Protein AF-A0ABD0NMY6-F1 (afdb_monomer)

pLDDT: mean 86.37, std 11.84, range [51.97, 97.19]

Mean predicted aligned error: 6.9 Å

Sequence (97 aa):
ESGMEVHFKDLTGIPLKETFLNSIDTKGNRLLNFMRNVCATRNKRVLQAVTKLQVLRGQTNGCSEDVKDLILLLLSYFDEKEELLHYVEETSLAKDV

Solvent-accessible surface area (backbone atoms only — not comparable to full-atom values): 5645 Å² total; per-residue (Å²): 133,80,51,72,61,53,54,46,23,74,77,68,74,44,61,51,68,64,55,49,51,52,49,49,52,55,53,50,52,52,50,40,49,42,47,63,65,52,44,22,79,77,32,69,55,26,35,51,48,52,52,52,47,59,66,72,45,70,86,74,80,52,72,70,60,54,50,52,51,38,51,52,42,50,29,38,65,74,74,46,65,74,64,61,56,55,48,49,70,72,68,56,55,83,85,79,107

Nearest PDB structures (foldseek):
  3ub0-assembly1_C  TM=3.490E-01  e=5.123E+00  Feline infectious peritonitis virus (strain 79-1146)
  3ub0-assembly2_F  TM=3.700E-01  e=7.959E+00  Feline infectious peritonitis virus (strain 79-1146)

Foldseek 3Di:
DDDPQVVCCVVPVDRVVVVVVVVCVVVLVVLLCCLLPPVLVVAVLSVVLNVVLCVVCPPDDDDVSSVLSSVSSVCSSVVHDNCVVVVCVVPPDPVND

Organism: Cirrhinus mrigala (NCBI:txid683832)

Radius of gyration: 17.5 Å; Cα contacts (8 Å, |Δi|>4): 56; chains: 1; bounding box: 41×24×44 Å

Structure (mmCIF, N/CA/C/O backbone):
data_AF-A0ABD0NMY6-F1
#
_entry.id   AF-A0ABD0NMY6-F1
#
loop_
_atom_site.group_PDB
_atom_site.id
_atom_site.type_symbol
_atom_site.label_atom_id
_atom_site.label_alt_id
_atom_site.label_comp_id
_atom_site.label_asym_id
_atom_site.label_entity_id
_atom_site.label_seq_id
_atom_site.pdbx_PDB_ins_code
_atom_site.Cartn_x
_atom_site.Cartn_y
_atom_site.Cartn_z
_atom_site.occupancy
_atom_site.B_iso_or_equiv
_atom_site.auth_seq_id
_atom_site.auth_comp_id
_atom_site.auth_asym_id
_atom_site.auth_atom_id
_atom_site.pdbx_PDB_model_num
ATOM 1 N N . GLU A 1 1 ? 27.012 1.911 -24.381 1.00 53.94 1 GLU A N 1
ATOM 2 C CA . GLU A 1 1 ? 26.224 0.685 -24.136 1.00 53.94 1 GLU A CA 1
ATOM 3 C C . GLU A 1 1 ? 24.749 1.040 -24.110 1.00 53.94 1 GLU A C 1
ATOM 5 O O . GLU A 1 1 ? 24.421 2.137 -23.668 1.00 53.94 1 GLU A O 1
ATOM 10 N N . SER A 1 2 ? 23.884 0.164 -24.622 1.00 67.12 2 SER A N 1
ATOM 11 C CA . SER A 1 2 ? 22.438 0.316 -24.454 1.00 67.12 2 SER A CA 1
ATOM 12 C C . SER A 1 2 ? 22.084 -0.065 -23.014 1.00 67.12 2 SER A C 1
ATOM 14 O O . SER A 1 2 ? 22.627 -1.032 -22.485 1.00 67.12 2 SER A O 1
ATOM 16 N N . GLY A 1 3 ? 21.242 0.712 -22.334 1.00 86.12 3 GLY A N 1
ATOM 17 C CA . GLY A 1 3 ? 20.870 0.419 -20.946 1.00 86.12 3 GLY A CA 1
ATOM 18 C C . GLY A 1 3 ? 20.081 -0.891 -20.823 1.00 86.12 3 GLY A C 1
ATOM 19 O O . GLY A 1 3 ? 19.469 -1.347 -21.789 1.00 86.12 3 GLY A O 1
ATOM 20 N N . MET A 1 4 ? 20.039 -1.471 -19.617 1.00 89.38 4 MET A N 1
ATOM 21 C CA . MET A 1 4 ? 19.270 -2.695 -19.323 1.00 89.38 4 MET A CA 1
ATOM 22 C C . MET A 1 4 ? 17.810 -2.603 -19.798 1.00 89.38 4 MET A C 1
ATOM 24 O O . MET A 1 4 ? 17.273 -3.570 -20.328 1.00 89.38 4 MET A O 1
ATOM 28 N N . GLU A 1 5 ? 17.185 -1.432 -19.653 1.00 90.19 5 GLU A N 1
ATOM 29 C CA . GLU A 1 5 ? 15.816 -1.173 -20.114 1.00 90.19 5 GLU A CA 1
ATOM 30 C C . GLU A 1 5 ? 15.654 -1.373 -21.628 1.00 90.19 5 GLU A C 1
ATOM 32 O O . GLU A 1 5 ? 14.691 -2.004 -22.066 1.00 90.19 5 GLU A O 1
ATOM 37 N N . VAL A 1 6 ? 16.609 -0.883 -22.423 1.00 91.75 6 VAL A N 1
ATOM 38 C CA . VAL A 1 6 ? 16.569 -0.995 -23.886 1.00 91.75 6 VAL A CA 1
ATOM 39 C C . VAL A 1 6 ? 16.809 -2.441 -24.310 1.00 91.75 6 VAL A C 1
ATOM 41 O O . VAL A 1 6 ? 16.015 -2.990 -25.066 1.00 91.75 6 VAL A O 1
ATOM 44 N N . HIS A 1 7 ? 17.825 -3.102 -23.743 1.00 93.62 7 HIS A N 1
ATOM 45 C CA . HIS A 1 7 ? 18.099 -4.514 -24.029 1.00 93.62 7 HIS A CA 1
ATOM 46 C C . HIS A 1 7 ? 16.921 -5.431 -23.682 1.00 93.62 7 HIS A C 1
ATOM 48 O O . HIS A 1 7 ? 16.601 -6.344 -24.442 1.00 93.62 7 HIS A O 1
ATOM 54 N N . PHE A 1 8 ? 16.252 -5.188 -22.553 1.00 94.31 8 PHE A N 1
ATOM 55 C CA . PHE A 1 8 ? 15.070 -5.955 -22.172 1.00 94.31 8 PHE A CA 1
ATOM 56 C C . PHE A 1 8 ? 13.941 -5.786 -23.192 1.00 94.31 8 PHE A C 1
ATOM 58 O O . PHE A 1 8 ? 13.317 -6.772 -23.589 1.00 94.31 8 PHE A O 1
ATOM 65 N N . LYS A 1 9 ? 13.697 -4.551 -23.644 1.00 95.06 9 LYS A N 1
ATOM 66 C CA . LYS A 1 9 ? 12.675 -4.263 -24.653 1.00 95.06 9 LYS A CA 1
ATOM 67 C C . LYS A 1 9 ? 12.999 -4.919 -25.995 1.00 95.06 9 LYS A C 1
ATOM 69 O O . LYS A 1 9 ? 12.096 -5.486 -26.597 1.00 95.06 9 LYS A O 1
ATOM 74 N N . ASP A 1 10 ? 14.255 -4.905 -26.429 1.00 95.31 10 ASP A N 1
ATOM 75 C CA . ASP A 1 10 ? 14.665 -5.531 -27.693 1.00 95.31 10 ASP A CA 1
ATOM 76 C C . ASP A 1 10 ? 14.472 -7.058 -27.674 1.00 95.31 10 ASP A C 1
ATOM 78 O O . ASP A 1 10 ? 14.056 -7.644 -28.671 1.00 95.31 10 ASP A O 1
ATOM 82 N N . LEU A 1 11 ? 14.727 -7.707 -26.530 1.00 96.00 11 LEU A N 1
ATOM 83 C CA . LEU A 1 11 ? 14.576 -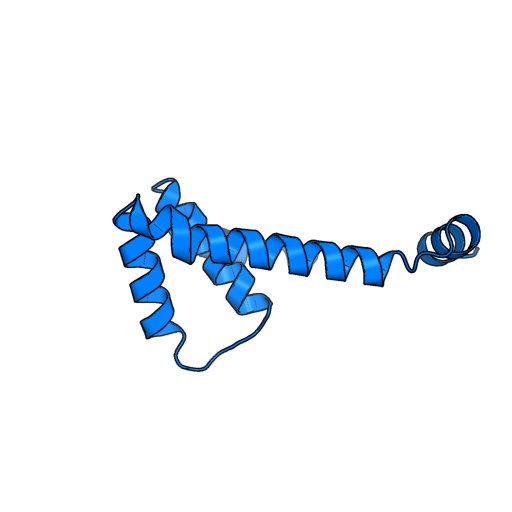9.159 -26.372 1.00 96.00 11 LEU A CA 1
ATOM 84 C C . LEU A 1 11 ? 13.122 -9.613 -26.192 1.00 96.00 11 LEU A C 1
ATOM 86 O O . LEU A 1 11 ? 12.768 -10.714 -26.608 1.00 96.00 11 LEU A O 1
ATOM 90 N N . THR A 1 12 ? 12.292 -8.808 -25.524 1.00 96.06 12 THR A N 1
ATOM 91 C CA . THR A 1 12 ? 10.953 -9.234 -25.069 1.00 96.06 12 THR A CA 1
ATOM 92 C C . THR A 1 12 ? 9.802 -8.506 -25.758 1.00 96.06 12 THR A C 1
ATOM 94 O O . THR A 1 12 ? 8.659 -8.945 -25.663 1.00 96.06 12 THR A O 1
ATOM 97 N N . GLY A 1 13 ? 10.068 -7.371 -26.407 1.00 96.19 13 GLY A N 1
ATOM 98 C CA . GLY A 1 13 ? 9.051 -6.427 -26.874 1.00 96.19 13 GLY A CA 1
ATOM 99 C C . GLY A 1 13 ? 8.353 -5.647 -25.752 1.00 96.19 13 GLY A C 1
ATOM 100 O O . GLY A 1 13 ? 7.487 -4.821 -26.035 1.00 96.19 13 GLY A O 1
ATOM 101 N N . ILE A 1 14 ? 8.707 -5.881 -24.483 1.00 95.44 14 ILE A N 1
ATOM 102 C 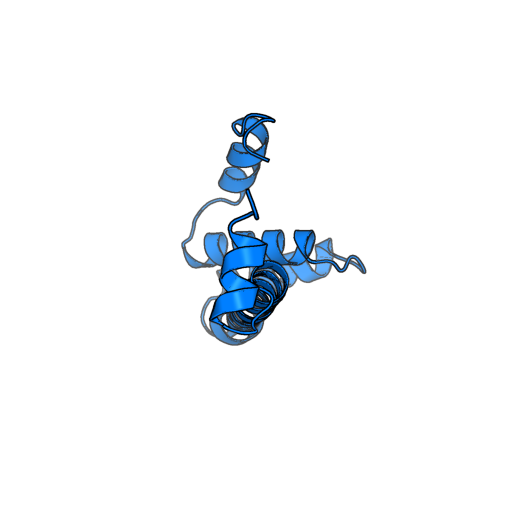CA . ILE A 1 14 ? 8.012 -5.322 -23.321 1.00 95.44 14 ILE A CA 1
ATOM 103 C C . ILE A 1 14 ? 8.743 -4.064 -22.823 1.00 95.44 14 ILE A C 1
ATOM 105 O O . ILE A 1 14 ? 9.946 -4.117 -22.553 1.00 95.44 14 ILE A O 1
ATOM 109 N N . PRO A 1 15 ? 8.042 -2.930 -22.628 1.00 94.19 15 PRO A N 1
ATOM 110 C CA . PRO A 1 15 ? 8.621 -1.760 -21.977 1.00 94.19 15 PRO A CA 1
ATOM 111 C C . PRO A 1 15 ? 8.775 -2.038 -20.474 1.00 94.19 15 PRO A C 1
ATOM 113 O O . PRO A 1 15 ? 7.804 -1.964 -19.718 1.00 94.19 15 PRO A O 1
ATOM 116 N N . LEU A 1 16 ? 9.993 -2.391 -20.045 1.00 92.81 16 LEU A N 1
ATOM 117 C CA . LEU A 1 16 ? 10.279 -2.872 -18.687 1.00 92.81 16 LEU A CA 1
ATOM 118 C C . LEU A 1 16 ? 9.754 -1.928 -17.600 1.00 92.81 16 LEU A C 1
ATOM 120 O O . LEU A 1 16 ? 8.988 -2.354 -16.738 1.00 92.81 16 LEU A O 1
ATOM 124 N N . LYS A 1 17 ? 10.148 -0.649 -17.650 1.00 91.56 17 LYS A N 1
ATOM 125 C CA . LYS A 1 17 ? 9.819 0.341 -16.617 1.00 91.56 17 LYS A CA 1
ATOM 126 C C . LYS A 1 17 ? 8.315 0.570 -16.506 1.00 91.56 17 LYS A C 1
ATOM 128 O O . LYS A 1 17 ? 7.765 0.498 -15.413 1.00 91.56 17 LYS A O 1
ATOM 133 N N . GLU A 1 18 ? 7.646 0.801 -17.631 1.00 93.69 18 GLU A N 1
ATOM 134 C CA . GLU A 1 18 ? 6.197 1.019 -17.675 1.00 93.69 18 GLU A CA 1
ATOM 135 C C . GLU A 1 18 ? 5.429 -0.207 -17.166 1.00 93.69 18 GLU A C 1
ATOM 137 O O . GLU A 1 18 ? 4.563 -0.094 -16.301 1.00 93.69 18 GLU A O 1
ATOM 142 N N . THR A 1 19 ? 5.801 -1.401 -17.635 1.00 94.81 19 THR A N 1
ATOM 143 C CA . THR A 1 19 ? 5.152 -2.656 -17.227 1.00 94.81 19 THR A CA 1
ATOM 144 C C . THR A 1 19 ? 5.337 -2.920 -15.736 1.00 94.81 19 THR A C 1
ATOM 146 O O . THR A 1 19 ? 4.403 -3.337 -15.048 1.00 94.81 19 THR A O 1
ATOM 149 N N . PHE A 1 20 ? 6.534 -2.652 -15.216 1.00 93.12 20 PHE A N 1
ATOM 150 C CA . PHE A 1 20 ? 6.840 -2.788 -13.801 1.00 93.12 20 PHE A CA 1
ATOM 151 C C . PHE A 1 20 ? 6.024 -1.816 -12.943 1.00 93.12 20 PHE A C 1
ATOM 153 O O . PHE A 1 20 ? 5.375 -2.255 -11.992 1.00 93.12 20 PHE A O 1
ATOM 160 N N . LEU A 1 21 ? 5.993 -0.529 -13.309 1.00 92.38 21 LEU A N 1
ATOM 161 C CA . LEU A 1 21 ? 5.217 0.491 -12.597 1.00 92.38 21 LEU A CA 1
ATOM 162 C C . LEU A 1 21 ? 3.720 0.157 -12.597 1.00 92.38 21 LEU A C 1
ATOM 164 O O . LEU A 1 21 ? 3.099 0.158 -11.536 1.00 92.38 21 LEU A O 1
ATOM 168 N N . ASN A 1 22 ? 3.165 -0.245 -13.744 1.00 93.50 22 ASN A N 1
ATOM 169 C CA . ASN A 1 22 ? 1.763 -0.661 -13.854 1.00 93.50 22 ASN A CA 1
ATOM 170 C C . ASN A 1 22 ? 1.455 -1.898 -12.994 1.00 93.50 22 ASN A C 1
ATOM 172 O O . ASN A 1 22 ? 0.392 -1.993 -12.374 1.00 93.50 22 ASN A O 1
ATOM 176 N N . SER A 1 23 ? 2.385 -2.856 -12.930 1.00 94.12 23 SER A N 1
ATOM 177 C CA . SER A 1 23 ? 2.252 -4.040 -12.078 1.00 94.12 23 SER A CA 1
ATOM 178 C C . SER A 1 23 ? 2.266 -3.673 -10.592 1.00 94.12 23 SER A C 1
ATOM 180 O O . SER A 1 23 ? 1.444 -4.198 -9.838 1.00 94.12 23 SER A O 1
ATOM 182 N N . ILE A 1 24 ? 3.172 -2.787 -10.164 1.00 91.50 24 ILE A N 1
ATOM 183 C CA . ILE A 1 24 ? 3.219 -2.301 -8.779 1.00 91.50 24 ILE A CA 1
ATOM 184 C C . ILE A 1 24 ? 1.917 -1.598 -8.425 1.00 91.50 24 ILE A C 1
ATOM 186 O O . ILE A 1 24 ? 1.298 -1.973 -7.433 1.00 91.50 24 ILE A O 1
ATOM 190 N N . ASP A 1 25 ? 1.471 -0.650 -9.248 1.00 90.31 25 ASP A N 1
ATOM 191 C CA . ASP A 1 25 ? 0.252 0.117 -8.989 1.00 90.31 25 ASP A CA 1
ATOM 192 C C . ASP A 1 25 ? -0.975 -0.801 -8.891 1.00 90.31 25 ASP A C 1
ATOM 194 O O . ASP A 1 25 ? -1.718 -0.784 -7.908 1.00 90.31 25 ASP A O 1
ATOM 198 N N . THR A 1 26 ? -1.128 -1.731 -9.839 1.00 93.31 26 THR A N 1
ATOM 199 C CA . THR A 1 26 ? -2.240 -2.693 -9.828 1.00 93.31 26 THR A CA 1
ATOM 200 C C . THR A 1 26 ? -2.232 -3.567 -8.571 1.00 93.31 26 THR A C 1
ATOM 202 O O . THR A 1 26 ? -3.280 -3.814 -7.967 1.00 93.31 26 THR A O 1
ATOM 205 N N . LYS A 1 27 ? -1.063 -4.079 -8.170 1.00 94.31 27 LYS A N 1
ATOM 206 C CA . LYS A 1 27 ? -0.939 -4.955 -6.994 1.00 94.31 27 LYS A CA 1
ATOM 207 C C . LYS A 1 27 ? -1.116 -4.177 -5.690 1.00 94.31 27 LYS A C 1
ATOM 209 O O . LYS A 1 27 ? -1.810 -4.671 -4.803 1.00 94.31 27 LYS A O 1
ATOM 214 N N . GLY A 1 28 ? -0.557 -2.972 -5.605 1.00 92.62 28 GLY A N 1
ATOM 215 C CA . GLY A 1 28 ? -0.724 -2.056 -4.479 1.00 92.62 28 GLY A CA 1
ATOM 216 C C . GLY A 1 28 ? -2.192 -1.699 -4.265 1.00 92.62 28 GLY A C 1
ATOM 217 O O . GLY A 1 28 ? -2.724 -1.929 -3.181 1.00 92.62 28 GLY A O 1
ATOM 218 N N . ASN A 1 29 ? -2.888 -1.283 -5.326 1.00 93.31 29 ASN A N 1
ATOM 219 C CA . ASN A 1 29 ? -4.317 -0.967 -5.278 1.00 93.31 29 ASN A CA 1
ATOM 220 C C . ASN A 1 29 ? -5.173 -2.172 -4.870 1.00 93.31 29 ASN A C 1
ATOM 222 O O . ASN A 1 29 ? -6.099 -2.043 -4.067 1.00 93.31 29 ASN A O 1
ATOM 226 N N . ARG A 1 30 ? -4.860 -3.375 -5.370 1.00 96.00 30 ARG A N 1
ATOM 227 C CA . ARG A 1 30 ? -5.546 -4.608 -4.942 1.00 96.00 30 ARG A CA 1
ATOM 228 C C . ARG A 1 30 ? -5.361 -4.878 -3.454 1.00 96.00 30 ARG A C 1
ATOM 230 O O . ARG A 1 30 ? -6.336 -5.219 -2.786 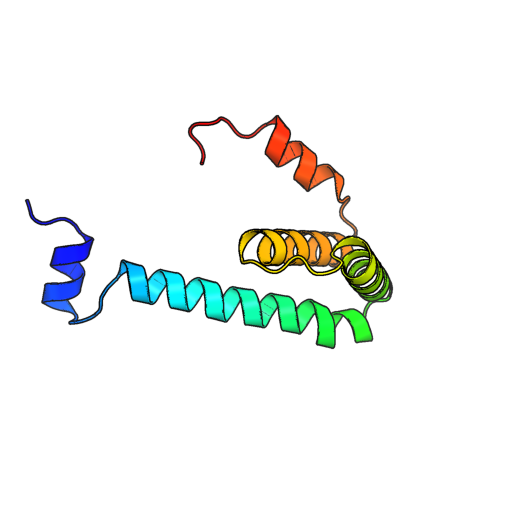1.00 96.00 30 ARG A O 1
ATOM 237 N N . LEU A 1 31 ? -4.145 -4.719 -2.939 1.00 96.00 31 LEU A N 1
ATOM 238 C CA . LEU A 1 31 ? -3.862 -4.938 -1.526 1.00 96.00 31 LEU A CA 1
ATOM 239 C C . LEU A 1 31 ? -4.552 -3.889 -0.646 1.00 96.00 31 LEU A C 1
ATOM 241 O O . LEU A 1 31 ? -5.210 -4.255 0.326 1.00 96.00 31 LEU A O 1
ATOM 245 N N . LEU A 1 32 ? -4.487 -2.610 -1.018 1.00 95.38 32 LEU A N 1
ATOM 246 C CA . LEU A 1 32 ? -5.172 -1.532 -0.303 1.00 95.38 32 LEU A CA 1
ATOM 247 C C . LEU A 1 32 ? -6.687 -1.772 -0.244 1.00 95.38 32 LEU A C 1
ATOM 249 O O . LEU A 1 32 ? -7.296 -1.693 0.824 1.00 95.38 32 LEU A O 1
ATOM 253 N N . ASN A 1 33 ? -7.296 -2.152 -1.370 1.00 95.50 33 ASN A N 1
ATOM 254 C CA . ASN A 1 33 ? -8.716 -2.496 -1.429 1.00 95.50 33 ASN A CA 1
ATOM 255 C C . ASN A 1 33 ? -9.058 -3.730 -0.588 1.00 95.50 33 ASN A C 1
ATOM 257 O O . ASN A 1 33 ? -10.101 -3.757 0.065 1.00 95.50 33 ASN A O 1
ATOM 261 N N . PHE A 1 34 ? -8.193 -4.744 -0.568 1.00 97.19 34 PHE A N 1
ATOM 262 C CA . PHE A 1 34 ? -8.373 -5.912 0.288 1.00 97.19 34 PHE A CA 1
ATOM 263 C C . PHE A 1 34 ? -8.356 -5.529 1.775 1.00 97.19 34 PHE A C 1
ATOM 265 O O . PHE A 1 34 ? -9.242 -5.943 2.525 1.00 97.19 34 PHE A O 1
ATOM 272 N N . MET A 1 35 ? -7.416 -4.679 2.194 1.00 97.19 35 MET A N 1
ATOM 273 C CA . MET A 1 35 ? -7.343 -4.191 3.573 1.00 97.19 35 MET A CA 1
ATOM 274 C C . MET A 1 35 ? -8.594 -3.389 3.954 1.00 97.19 35 MET A C 1
ATOM 276 O O . MET A 1 35 ? -9.213 -3.660 4.987 1.00 97.19 35 MET A O 1
ATOM 280 N N . ARG A 1 36 ? -9.013 -2.455 3.089 1.00 95.00 36 ARG A N 1
ATOM 281 C CA . ARG A 1 36 ? -10.180 -1.590 3.320 1.00 95.00 36 ARG A CA 1
ATOM 282 C C . ARG A 1 36 ? -11.501 -2.354 3.360 1.00 95.00 36 ARG A C 1
ATOM 284 O O . ARG A 1 36 ? -12.341 -2.051 4.197 1.00 95.00 36 ARG A O 1
ATOM 291 N N . ASN A 1 37 ? -11.686 -3.336 2.479 1.00 95.12 37 ASN A N 1
ATOM 292 C CA . ASN A 1 37 ? -12.998 -3.957 2.274 1.00 95.12 37 ASN A CA 1
ATOM 293 C C . ASN A 1 37 ? -13.128 -5.341 2.910 1.00 95.12 37 ASN A C 1
ATOM 295 O O . ASN A 1 37 ? -14.214 -5.713 3.337 1.00 95.12 37 ASN A O 1
ATOM 299 N N . VAL A 1 38 ? -12.049 -6.123 2.976 1.00 96.88 38 VAL A N 1
ATOM 300 C CA . VAL A 1 38 ? -12.089 -7.484 3.527 1.00 96.88 38 VAL A CA 1
ATOM 301 C C . VAL A 1 38 ? -11.576 -7.485 4.959 1.00 96.88 38 VAL A C 1
ATOM 303 O O . VAL A 1 38 ? -12.305 -7.901 5.859 1.00 96.88 38 VAL A O 1
ATOM 306 N N . CYS A 1 39 ? -10.364 -6.983 5.209 1.00 96.56 39 CYS A N 1
ATOM 307 C CA . CYS A 1 39 ? -9.789 -7.004 6.558 1.00 96.56 39 CYS A CA 1
ATOM 308 C C . CYS A 1 39 ? -10.597 -6.157 7.546 1.00 96.56 39 CYS A C 1
ATOM 310 O O . CYS A 1 39 ? -10.836 -6.614 8.662 1.00 96.56 39 CYS A O 1
ATOM 312 N N . ALA A 1 40 ? -11.090 -4.984 7.137 1.00 95.94 40 ALA A N 1
ATOM 313 C CA . ALA A 1 40 ? -11.924 -4.134 7.991 1.00 95.94 40 ALA A CA 1
ATOM 314 C C . ALA A 1 40 ? -13.203 -4.837 8.486 1.00 95.94 40 ALA A C 1
ATOM 316 O O . ALA A 1 40 ? -13.629 -4.623 9.616 1.00 95.94 40 ALA A O 1
ATOM 317 N N . THR A 1 41 ? -13.790 -5.741 7.692 1.00 96.00 41 THR A N 1
ATOM 318 C CA . THR A 1 41 ? -14.983 -6.500 8.123 1.00 96.00 41 THR A CA 1
ATOM 319 C C . THR A 1 41 ? -14.675 -7.543 9.198 1.00 96.00 41 THR A C 1
ATOM 321 O O . THR A 1 41 ? -15.571 -7.965 9.924 1.00 96.00 41 THR A O 1
ATOM 324 N N . ARG A 1 42 ? -13.409 -7.965 9.309 1.00 95.81 42 ARG A N 1
ATOM 325 C CA . ARG A 1 42 ? -12.961 -9.051 10.195 1.00 95.81 42 ARG A CA 1
ATOM 326 C C . ARG A 1 42 ? -12.135 -8.561 11.383 1.00 95.81 42 ARG A C 1
ATOM 328 O O . ARG A 1 42 ? -12.021 -9.277 12.372 1.00 95.81 42 ARG A O 1
ATOM 335 N N . ASN A 1 43 ? -11.561 -7.362 11.303 1.00 95.81 43 ASN A N 1
ATOM 336 C CA . ASN A 1 43 ? -10.683 -6.795 12.320 1.00 95.81 43 ASN A CA 1
ATOM 337 C C . ASN A 1 43 ? -11.131 -5.369 12.681 1.00 95.81 43 ASN A C 1
ATOM 339 O O . ASN A 1 43 ? -11.028 -4.442 11.878 1.00 95.81 43 ASN A O 1
ATOM 343 N N . LYS A 1 44 ? -11.588 -5.189 13.929 1.00 95.50 44 LYS A N 1
ATOM 344 C CA . LYS A 1 44 ? -12.084 -3.902 14.446 1.00 95.50 44 LYS A CA 1
ATOM 345 C C . LYS A 1 44 ? -11.029 -2.791 14.421 1.00 95.50 44 LYS A C 1
ATOM 347 O O . LYS A 1 44 ? -11.392 -1.648 14.170 1.00 95.50 44 LYS A O 1
ATOM 352 N N . ARG A 1 45 ? -9.750 -3.112 14.651 1.00 94.75 45 ARG A N 1
ATOM 353 C CA . ARG A 1 45 ? -8.653 -2.126 14.626 1.00 94.75 45 ARG A CA 1
ATOM 354 C C . ARG A 1 45 ? -8.448 -1.587 13.216 1.00 94.75 45 ARG A C 1
ATOM 356 O O . ARG A 1 45 ? -8.388 -0.380 13.015 1.00 94.75 45 ARG A O 1
ATOM 363 N N . VAL A 1 46 ? -8.478 -2.478 12.224 1.00 95.25 46 VAL A N 1
ATOM 364 C CA . VAL A 1 46 ? -8.429 -2.089 10.808 1.00 95.25 46 VAL A CA 1
ATOM 365 C C . VAL A 1 46 ? -9.644 -1.243 10.430 1.00 95.25 46 VAL A C 1
ATOM 367 O O . VAL A 1 46 ? -9.477 -0.221 9.779 1.00 95.25 46 VAL A O 1
ATOM 370 N N . LEU A 1 47 ? -10.855 -1.601 10.871 1.00 96.44 47 LEU A N 1
ATOM 371 C CA . LEU A 1 47 ? -12.052 -0.786 10.618 1.00 96.44 47 LEU A CA 1
ATOM 372 C C . LEU A 1 47 ? -11.934 0.634 11.193 1.00 96.44 47 LEU A C 1
ATOM 374 O O . LEU A 1 47 ? -12.276 1.610 10.522 1.00 96.44 47 LEU A O 1
ATOM 378 N N . GLN A 1 48 ? -11.435 0.755 12.424 1.00 94.62 48 GLN A N 1
ATOM 379 C CA . GLN A 1 48 ? -11.183 2.047 13.062 1.00 94.62 48 GLN A CA 1
ATOM 380 C C . GLN A 1 48 ? -10.141 2.857 12.285 1.00 94.62 48 GLN A C 1
ATOM 382 O O . GLN A 1 48 ? -10.370 4.035 12.017 1.00 94.62 48 GLN A O 1
ATOM 387 N N . ALA A 1 49 ? -9.048 2.221 11.855 1.00 93.75 49 ALA A N 1
ATOM 388 C CA . ALA A 1 49 ? -8.014 2.860 11.049 1.00 93.75 49 ALA A CA 1
ATOM 389 C C . ALA A 1 49 ? -8.550 3.337 9.689 1.00 93.75 49 ALA A C 1
ATOM 391 O O . ALA A 1 49 ? -8.345 4.492 9.334 1.00 93.75 49 ALA A O 1
ATOM 392 N N . VAL A 1 50 ? -9.319 2.511 8.966 1.00 93.88 50 VAL A N 1
ATOM 393 C CA . VAL A 1 50 ? -9.979 2.915 7.707 1.00 93.88 50 VAL A CA 1
ATOM 394 C C . VAL A 1 50 ? -10.870 4.137 7.929 1.00 93.88 50 VAL A C 1
ATOM 396 O O . VAL A 1 50 ? -10.811 5.086 7.152 1.00 93.88 50 VAL A O 1
ATOM 399 N N . THR A 1 51 ? -11.662 4.138 9.002 1.00 93.44 51 THR A N 1
ATOM 400 C CA . THR A 1 51 ? -12.560 5.255 9.330 1.00 93.44 51 THR A CA 1
ATOM 401 C C . THR A 1 51 ? -11.767 6.531 9.630 1.00 93.44 51 THR A C 1
ATOM 403 O O . THR A 1 51 ? -12.090 7.597 9.111 1.00 93.44 51 THR A O 1
ATOM 406 N N . LYS A 1 52 ? -10.689 6.431 10.419 1.00 91.44 52 LYS A N 1
ATOM 407 C CA . LYS A 1 52 ? -9.785 7.549 10.732 1.00 91.44 52 LYS A CA 1
ATOM 408 C C . LYS A 1 52 ? -9.145 8.112 9.460 1.00 91.44 52 LYS A C 1
ATOM 410 O O . LYS A 1 52 ? -9.165 9.324 9.266 1.00 91.44 52 LYS A O 1
ATOM 415 N N . LEU A 1 53 ? -8.646 7.247 8.575 1.00 90.06 53 LEU A N 1
ATOM 416 C CA . LEU A 1 53 ? -8.062 7.647 7.293 1.00 90.06 53 LEU A CA 1
ATOM 417 C C . LEU A 1 53 ? -9.080 8.366 6.405 1.00 90.06 53 LEU A C 1
ATOM 419 O O . LEU A 1 53 ? -8.764 9.413 5.858 1.00 90.06 53 LEU A O 1
ATOM 423 N N . GLN A 1 54 ? -10.319 7.875 6.311 1.00 88.62 54 GLN A N 1
ATOM 424 C CA . GLN A 1 54 ? -11.375 8.541 5.536 1.00 88.62 54 GLN A CA 1
ATOM 425 C C . GLN A 1 54 ? -11.687 9.953 6.050 1.00 88.62 54 GLN A C 1
ATOM 427 O O . GLN A 1 54 ? -11.913 10.855 5.247 1.00 88.62 54 GLN A O 1
ATOM 432 N N . VAL A 1 55 ? -11.675 10.156 7.371 1.00 87.44 55 VAL A N 1
ATOM 433 C CA . VAL A 1 55 ? -11.901 11.478 7.974 1.00 87.44 55 VAL A CA 1
ATOM 434 C C . VAL A 1 55 ? -10.707 12.408 7.742 1.00 87.44 55 VAL A C 1
ATOM 436 O O . VAL A 1 55 ? -10.905 13.566 7.384 1.00 87.44 55 VAL A O 1
ATOM 439 N N . LEU A 1 56 ? -9.477 11.916 7.926 1.00 83.81 56 LEU A N 1
ATOM 440 C CA . LEU A 1 56 ? -8.258 12.723 7.789 1.00 83.81 56 LEU A CA 1
ATOM 441 C C . LEU A 1 56 ? -7.930 13.076 6.333 1.00 83.81 56 LEU A C 1
ATOM 443 O O . LEU A 1 56 ? -7.432 14.168 6.071 1.00 83.81 56 LEU A O 1
ATOM 447 N N . ARG A 1 57 ? -8.213 12.172 5.389 1.00 76.94 57 ARG A N 1
ATOM 448 C CA . ARG A 1 57 ? -7.855 12.318 3.971 1.00 76.94 57 ARG A CA 1
ATOM 449 C C . ARG A 1 57 ? -8.649 13.424 3.266 1.00 76.94 57 ARG A C 1
ATOM 451 O O . ARG A 1 57 ? -8.163 14.021 2.311 1.00 76.94 57 ARG A O 1
ATOM 458 N N . GLY A 1 58 ? -9.864 13.746 3.710 1.00 74.00 58 GLY A N 1
ATOM 459 C CA . GLY A 1 58 ? -10.684 14.750 3.023 1.00 74.00 58 GLY A CA 1
ATOM 460 C C . GLY A 1 58 ? -10.854 14.423 1.525 1.00 74.00 58 GLY A C 1
ATOM 461 O O . GLY A 1 58 ? -11.398 13.375 1.190 1.00 74.00 58 GLY A O 1
ATOM 462 N N . GLN A 1 59 ? -10.390 15.306 0.625 1.00 61.81 59 GLN A N 1
ATOM 463 C CA . GLN A 1 59 ? -10.408 15.104 -0.841 1.00 61.81 59 GLN A CA 1
ATOM 464 C C . GLN A 1 59 ? -9.031 14.779 -1.458 1.00 61.81 59 GLN A C 1
ATOM 466 O O . GLN A 1 59 ? -8.899 14.785 -2.684 1.00 61.81 59 GLN A O 1
ATOM 471 N N . THR A 1 60 ? -7.983 14.535 -0.663 1.00 65.38 60 THR A N 1
ATOM 472 C CA . THR A 1 60 ? -6.652 1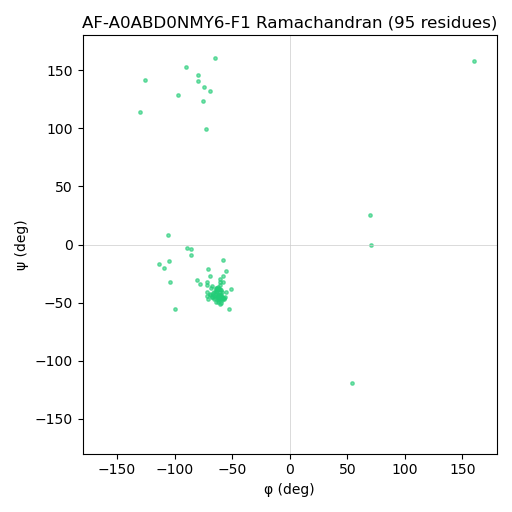4.268 -1.226 1.00 65.38 60 THR A CA 1
ATOM 473 C C . THR A 1 60 ? -6.582 12.857 -1.814 1.00 65.38 60 THR A C 1
ATOM 475 O O . THR A 1 60 ? -6.837 11.859 -1.144 1.00 65.38 60 THR A O 1
ATOM 478 N N . ASN A 1 61 ? -6.234 12.776 -3.099 1.00 67.00 61 ASN A N 1
ATOM 479 C CA . ASN A 1 61 ? -6.040 11.523 -3.826 1.00 67.00 61 ASN A CA 1
ATOM 480 C C . ASN A 1 61 ? -4.652 11.518 -4.472 1.00 67.00 61 ASN A C 1
ATOM 482 O O . ASN A 1 61 ? -4.203 12.543 -4.987 1.00 67.00 61 ASN A O 1
ATOM 486 N N . GLY A 1 62 ? -3.986 10.363 -4.479 1.00 75.31 62 GLY A N 1
ATOM 487 C CA . GLY A 1 62 ? -2.698 10.185 -5.143 1.00 75.31 62 GLY A CA 1
ATOM 488 C C . GLY A 1 62 ? -1.922 8.975 -4.626 1.00 75.31 62 GLY A C 1
ATOM 489 O O . GLY A 1 62 ? -2.109 8.546 -3.491 1.00 75.31 62 GLY A O 1
ATOM 490 N N . CYS A 1 63 ? -0.997 8.475 -5.451 1.00 73.56 63 CYS A N 1
ATOM 491 C CA . CYS A 1 63 ? -0.220 7.260 -5.179 1.00 73.56 63 CYS A CA 1
ATOM 492 C C . CYS A 1 63 ? 0.541 7.309 -3.838 1.00 73.56 63 CYS A C 1
ATOM 494 O O . CYS A 1 63 ? 0.516 6.343 -3.083 1.00 73.56 63 CYS A O 1
ATOM 496 N N . SER A 1 64 ? 1.148 8.451 -3.484 1.00 79.56 64 SER A N 1
ATOM 497 C CA . SER A 1 64 ? 1.850 8.613 -2.196 1.00 79.56 64 SER A CA 1
ATOM 498 C C . SER A 1 64 ? 0.915 8.424 -0.994 1.00 79.56 64 SER A C 1
ATOM 500 O O . SER A 1 64 ? 1.238 7.708 -0.048 1.00 79.56 64 SER A O 1
ATOM 502 N N . GLU A 1 65 ? -0.288 8.993 -1.063 1.00 84.50 65 GLU A N 1
ATOM 503 C CA . GLU A 1 65 ? -1.286 8.860 0.000 1.00 84.50 65 GLU A CA 1
ATOM 504 C C . GLU A 1 65 ? -1.878 7.445 0.050 1.00 84.50 65 GLU A C 1
ATOM 506 O O . GLU A 1 65 ? -2.201 6.947 1.124 1.00 84.50 65 GLU A O 1
ATOM 511 N N . ASP A 1 66 ? -2.003 6.757 -1.088 1.00 88.31 66 ASP A N 1
ATOM 512 C CA . ASP A 1 66 ? -2.445 5.358 -1.122 1.00 88.31 66 ASP A CA 1
ATOM 513 C C . ASP A 1 66 ? -1.412 4.411 -0.488 1.00 88.31 66 ASP A C 1
ATOM 515 O O . ASP A 1 66 ? -1.788 3.466 0.210 1.00 88.31 66 ASP A O 1
ATOM 519 N N . VAL A 1 67 ? -0.114 4.686 -0.660 1.00 87.38 67 VAL A N 1
ATOM 520 C CA . VAL A 1 67 ? 0.962 3.931 0.002 1.00 87.38 67 VAL A CA 1
ATOM 521 C C . VAL A 1 67 ? 0.959 4.171 1.512 1.00 87.38 67 VAL A C 1
ATOM 523 O O . VAL A 1 67 ? 1.033 3.206 2.274 1.00 87.38 67 VAL A O 1
ATOM 526 N N . LYS A 1 68 ? 0.822 5.424 1.964 1.00 87.12 68 LYS A N 1
ATOM 527 C CA . LYS A 1 68 ? 0.719 5.747 3.399 1.00 87.12 68 LYS A CA 1
ATOM 528 C C . LYS A 1 68 ? -0.471 5.047 4.050 1.00 87.12 68 LYS A C 1
ATOM 530 O O . LYS A 1 68 ? -0.305 4.382 5.073 1.00 87.12 68 LYS A O 1
ATOM 535 N N . ASP A 1 69 ? -1.643 5.127 3.421 1.00 91.12 69 ASP A N 1
ATOM 536 C CA . ASP A 1 69 ? -2.848 4.436 3.880 1.00 91.12 69 ASP A CA 1
ATOM 537 C C . ASP A 1 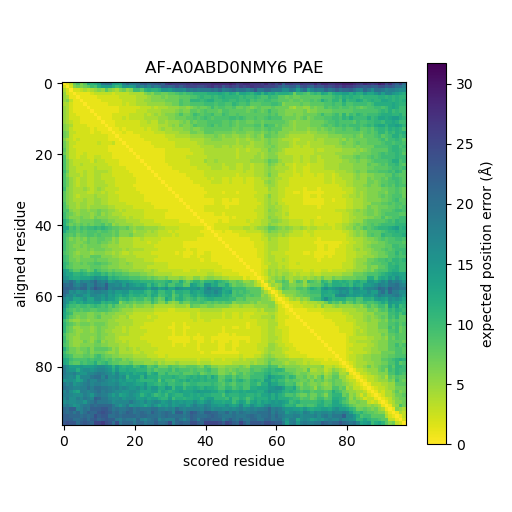69 ? -2.615 2.928 3.982 1.00 91.12 69 ASP A C 1
ATOM 539 O O . ASP A 1 69 ? -2.966 2.307 4.985 1.00 91.12 69 ASP A O 1
ATOM 543 N N . LEU A 1 70 ? -1.997 2.325 2.963 1.00 93.12 70 LEU A N 1
ATOM 544 C CA . LEU A 1 70 ? -1.698 0.899 2.967 1.00 93.12 70 LEU A CA 1
ATOM 545 C C . LEU A 1 70 ? -0.805 0.510 4.155 1.00 93.12 70 LEU A C 1
ATOM 547 O O . LEU A 1 70 ? -1.106 -0.474 4.835 1.00 93.12 70 LEU A O 1
ATOM 551 N N . ILE A 1 71 ? 0.255 1.274 4.432 1.00 90.94 71 ILE A N 1
ATOM 552 C CA . ILE A 1 71 ? 1.162 0.984 5.551 1.00 90.94 71 ILE A CA 1
ATOM 553 C C . ILE A 1 71 ? 0.432 1.132 6.891 1.00 90.94 71 ILE A C 1
ATOM 555 O O . ILE A 1 71 ? 0.504 0.226 7.719 1.00 90.94 71 ILE A O 1
ATOM 559 N N . LEU A 1 72 ? -0.335 2.206 7.095 1.00 91.62 72 LEU A N 1
ATOM 560 C CA . LEU A 1 72 ? -1.094 2.424 8.335 1.00 91.62 72 LEU A CA 1
ATOM 561 C C . LEU A 1 72 ? -2.110 1.303 8.600 1.00 91.62 72 LEU A C 1
ATOM 563 O O . LEU A 1 72 ? -2.268 0.846 9.737 1.00 91.62 72 LEU A O 1
ATOM 567 N N . LEU A 1 73 ? -2.765 0.806 7.549 1.00 94.44 73 LEU A N 1
ATOM 568 C CA . LEU A 1 73 ? -3.680 -0.330 7.654 1.00 94.44 73 LEU A CA 1
ATOM 569 C C . LEU A 1 73 ? -2.956 -1.640 7.984 1.00 94.44 73 LEU A C 1
ATOM 571 O O . LEU A 1 73 ? -3.496 -2.446 8.743 1.00 94.44 73 LEU A O 1
ATOM 575 N N . LEU A 1 74 ? -1.755 -1.864 7.442 1.00 94.06 74 LEU A N 1
ATOM 576 C CA . LEU A 1 74 ? -0.931 -3.030 7.775 1.00 94.06 74 LEU A CA 1
ATOM 577 C C . LEU A 1 74 ? -0.467 -2.984 9.234 1.00 94.06 74 LEU A C 1
ATOM 579 O O . LEU A 1 74 ? -0.644 -3.970 9.946 1.00 94.06 74 LEU A O 1
ATOM 583 N N . LEU A 1 75 ? 0.034 -1.841 9.708 1.00 93.31 75 LEU A N 1
ATOM 584 C CA . LEU A 1 75 ? 0.423 -1.660 11.112 1.00 93.31 75 LEU A CA 1
ATOM 585 C C . LEU A 1 75 ? -0.764 -1.935 12.046 1.00 93.31 75 LEU A C 1
ATOM 587 O O . LEU A 1 75 ? -0.676 -2.762 12.954 1.00 93.31 75 LEU A O 1
ATOM 591 N N . SER A 1 76 ? -1.928 -1.361 11.727 1.00 93.06 76 SER A N 1
ATOM 592 C CA . SER A 1 76 ? -3.174 -1.590 12.471 1.00 93.06 76 SER A CA 1
ATOM 593 C C . SER A 1 76 ? -3.621 -3.055 12.467 1.00 93.06 76 SER A C 1
ATOM 595 O O . SER A 1 76 ? -4.233 -3.525 13.425 1.00 93.06 76 SER A O 1
ATOM 597 N N . TYR A 1 77 ? -3.346 -3.799 11.393 1.00 94.75 77 TYR A N 1
ATOM 598 C CA . TYR A 1 77 ? -3.650 -5.227 11.317 1.00 94.75 77 TYR A CA 1
ATOM 599 C C . TYR A 1 77 ? -2.761 -6.041 12.268 1.00 94.75 77 TYR A C 1
ATOM 601 O O . TYR A 1 77 ? -3.271 -6.916 12.974 1.00 94.75 77 TYR A O 1
ATOM 609 N N . PHE A 1 78 ? -1.465 -5.720 12.327 1.00 93.69 78 PHE A N 1
ATOM 610 C CA . PHE A 1 78 ? -0.470 -6.419 13.148 1.00 93.69 78 PHE A CA 1
ATOM 611 C C . PHE A 1 78 ? -0.360 -5.928 14.599 1.00 93.69 78 PHE A C 1
ATOM 613 O O . PHE A 1 78 ? 0.312 -6.578 15.385 1.00 93.69 78 PHE A O 1
ATOM 620 N N . ASP A 1 79 ? -1.096 -4.879 14.985 1.00 91.00 79 ASP A N 1
ATOM 621 C CA . ASP A 1 79 ? -0.975 -4.220 16.307 1.00 91.00 79 ASP A CA 1
ATOM 622 C C . ASP A 1 79 ? 0.321 -3.441 16.517 1.00 91.00 79 ASP A C 1
ATOM 624 O O . ASP A 1 79 ? 0.760 -3.220 17.642 1.00 91.00 79 ASP A O 1
ATOM 628 N N . GLU A 1 80 ? 0.909 -2.997 15.415 1.00 90.62 80 GLU A N 1
ATOM 629 C CA . GLU A 1 80 ? 2.104 -2.174 15.424 1.00 90.62 80 GLU A CA 1
ATOM 630 C C . GLU A 1 80 ? 1.739 -0.689 15.475 1.00 90.62 80 GLU A C 1
ATOM 632 O O . GLU A 1 80 ? 0.674 -0.260 15.016 1.00 90.62 80 GLU A O 1
ATOM 637 N N . LYS A 1 81 ? 2.639 0.117 16.039 1.00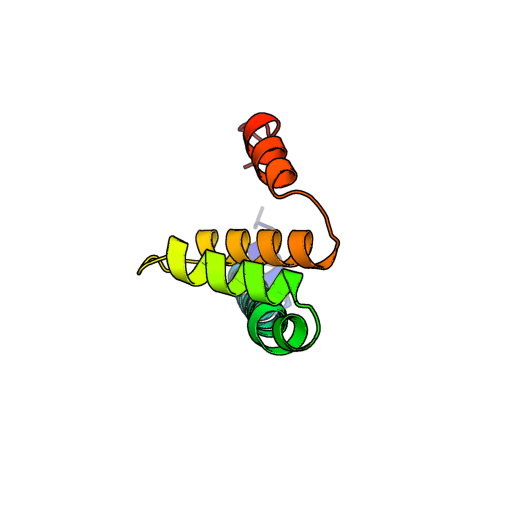 84.19 81 LYS A N 1
ATOM 638 C CA . LYS A 1 81 ? 2.401 1.551 16.234 1.00 84.19 81 LYS A CA 1
ATOM 639 C C . LYS A 1 81 ? 2.634 2.348 14.952 1.00 84.19 81 LYS A C 1
ATOM 641 O O . LYS A 1 81 ? 3.618 2.127 14.251 1.00 84.19 81 LYS A O 1
ATOM 646 N N . GLU A 1 82 ? 1.784 3.349 14.704 1.00 77.50 82 GLU A N 1
ATOM 647 C CA . GLU A 1 82 ? 1.924 4.292 13.576 1.00 77.50 82 GLU A CA 1
ATOM 648 C C . GLU A 1 82 ? 3.281 5.034 13.609 1.00 77.50 82 GLU A C 1
ATOM 650 O O . GLU A 1 82 ? 3.827 5.370 12.565 1.00 77.50 82 GLU A O 1
ATOM 655 N N . GLU A 1 83 ? 3.869 5.208 14.798 1.00 76.00 83 GLU A N 1
ATOM 656 C CA . GLU A 1 83 ? 5.172 5.852 15.048 1.00 76.00 83 GLU A CA 1
ATOM 657 C C . GLU A 1 83 ? 6.344 5.227 14.269 1.00 76.00 83 GLU A C 1
ATOM 659 O O . GLU A 1 83 ? 7.337 5.903 14.006 1.00 76.00 83 GLU A O 1
A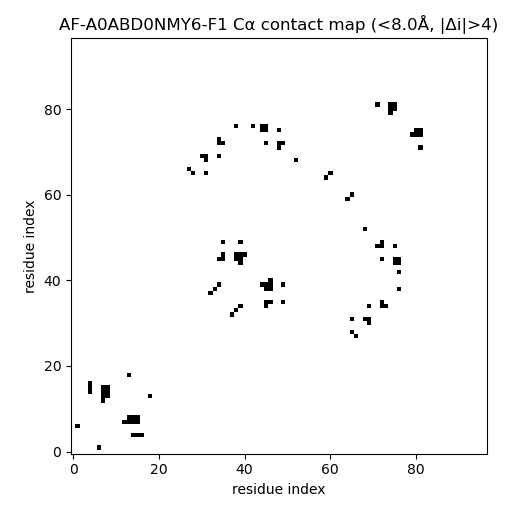TOM 664 N N . LEU A 1 84 ? 6.223 3.963 13.845 1.00 70.25 84 LEU A N 1
ATOM 665 C CA . LEU A 1 84 ? 7.210 3.307 12.981 1.00 70.25 84 LEU A CA 1
ATOM 666 C C . LEU A 1 84 ? 7.371 4.017 11.627 1.00 70.25 84 LEU A C 1
ATOM 668 O O . LEU A 1 84 ? 8.465 4.002 11.070 1.00 70.25 84 LEU A O 1
ATOM 672 N N . LEU A 1 85 ? 6.322 4.671 11.112 1.00 69.69 85 LEU A N 1
ATOM 673 C CA . LEU A 1 85 ? 6.408 5.488 9.895 1.00 69.69 85 LEU A CA 1
ATOM 674 C C . LEU A 1 85 ? 7.227 6.760 10.122 1.00 69.69 85 LEU A C 1
ATOM 676 O O . LEU A 1 85 ? 8.086 7.080 9.304 1.00 69.69 85 LEU A O 1
ATOM 680 N N . HIS A 1 86 ? 7.010 7.446 11.247 1.00 68.00 86 HIS A N 1
ATOM 681 C CA . HIS A 1 86 ? 7.789 8.635 11.609 1.00 68.00 86 HIS A CA 1
ATOM 682 C C . HIS A 1 86 ? 9.266 8.294 11.787 1.00 68.00 86 HIS A C 1
ATOM 684 O O . HIS A 1 86 ? 10.133 9.045 11.351 1.00 68.00 86 HIS A O 1
ATOM 690 N N . TYR A 1 87 ? 9.558 7.111 12.329 1.00 65.69 87 TYR A N 1
ATOM 691 C CA . TYR A 1 87 ? 10.931 6.638 12.448 1.00 65.69 87 TYR A CA 1
ATOM 692 C C . TYR A 1 87 ? 11.616 6.494 11.085 1.00 65.69 87 TYR A C 1
ATOM 694 O O . TYR A 1 87 ? 12.788 6.835 10.955 1.00 65.69 87 TYR A O 1
ATOM 702 N N . VAL A 1 88 ? 10.909 6.027 10.050 1.00 67.12 88 VAL A N 1
ATOM 703 C CA . VAL A 1 88 ? 11.467 5.941 8.689 1.00 67.12 88 VAL A CA 1
ATOM 704 C C . VAL A 1 88 ? 11.729 7.335 8.121 1.00 67.12 88 VAL A C 1
ATOM 706 O O . VAL A 1 88 ? 12.791 7.549 7.546 1.00 67.12 88 VAL A O 1
ATOM 709 N N . GLU A 1 89 ? 10.828 8.299 8.316 1.00 66.81 89 GLU A N 1
ATOM 710 C CA . GLU A 1 89 ? 11.043 9.687 7.873 1.00 66.81 89 GLU A CA 1
ATOM 711 C C . GLU A 1 89 ? 12.233 10.356 8.582 1.00 66.81 89 GLU A C 1
ATOM 713 O O . GLU A 1 89 ? 12.987 11.090 7.949 1.00 66.81 89 GLU A O 1
ATOM 718 N N . GLU A 1 90 ? 12.445 10.077 9.871 1.00 71.12 90 GLU A N 1
ATOM 719 C CA . GLU A 1 90 ? 13.544 10.658 10.656 1.00 71.12 90 GLU A CA 1
ATOM 720 C C . GLU A 1 90 ? 14.898 9.965 10.436 1.00 71.12 90 GLU A C 1
ATOM 722 O O . GLU A 1 90 ? 15.945 10.601 10.570 1.00 71.12 90 GLU A O 1
ATOM 727 N N . THR A 1 91 ? 14.899 8.662 10.131 1.00 72.94 91 THR A N 1
ATOM 728 C CA . THR A 1 91 ? 16.131 7.855 10.040 1.00 72.94 91 THR A CA 1
ATOM 729 C C . THR A 1 91 ? 16.571 7.532 8.616 1.00 72.94 91 THR A C 1
ATOM 731 O O . THR A 1 91 ? 17.716 7.114 8.427 1.00 72.94 91 THR A O 1
ATOM 734 N N . SER A 1 92 ? 15.712 7.735 7.612 1.00 71.75 92 SER A N 1
ATOM 735 C CA . SER A 1 92 ? 16.099 7.564 6.209 1.00 71.75 92 SER A CA 1
ATOM 736 C C . SER A 1 92 ? 17.073 8.660 5.783 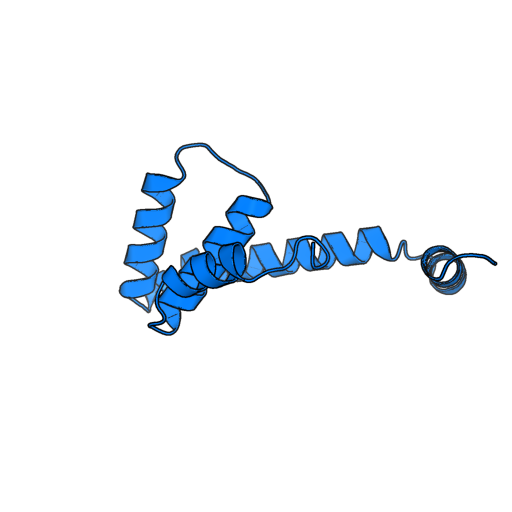1.00 71.75 92 SER A C 1
ATOM 738 O O . SER A 1 92 ? 16.885 9.849 6.045 1.00 71.75 92 SER A O 1
ATOM 740 N N . LEU A 1 93 ? 18.168 8.263 5.134 1.00 72.00 93 LEU A N 1
ATOM 741 C CA . LEU A 1 93 ? 19.113 9.226 4.587 1.00 72.00 93 LEU A CA 1
ATOM 742 C C . LEU A 1 93 ? 18.548 9.746 3.264 1.00 72.00 93 LEU A C 1
ATOM 744 O O . LEU A 1 93 ? 17.980 8.993 2.485 1.00 72.00 93 LEU A O 1
ATOM 748 N N . ALA A 1 94 ? 18.788 11.018 2.941 1.00 63.81 94 ALA A N 1
ATOM 749 C CA . ALA A 1 94 ? 18.311 11.627 1.690 1.00 63.81 94 ALA A CA 1
ATOM 750 C C . ALA A 1 94 ? 18.800 10.924 0.401 1.00 63.81 94 ALA A C 1
ATOM 752 O O . ALA A 1 94 ? 18.296 11.201 -0.678 1.00 63.81 94 ALA A O 1
ATOM 753 N N . LYS A 1 95 ?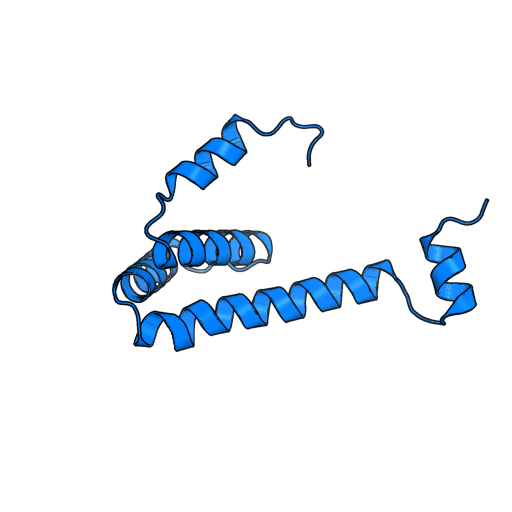 19.796 10.038 0.509 1.00 62.88 95 LYS A N 1
ATOM 754 C CA . LYS A 1 95 ? 20.319 9.199 -0.582 1.00 62.88 95 LYS A CA 1
ATOM 755 C C . LYS A 1 95 ? 19.542 7.889 -0.786 1.00 62.88 95 LYS A C 1
ATOM 757 O O . LYS A 1 95 ? 19.843 7.164 -1.727 1.00 62.88 95 LYS A O 1
ATOM 762 N N . ASP A 1 96 ? 18.628 7.568 0.126 1.00 53.84 96 ASP A N 1
ATOM 763 C CA . ASP A 1 96 ? 17.807 6.356 0.095 1.00 53.84 96 ASP A CA 1
ATOM 764 C C . ASP A 1 96 ? 16.491 6.580 -0.689 1.00 53.84 96 ASP A C 1
ATOM 766 O O . ASP A 1 96 ? 15.720 5.634 -0.860 1.00 53.84 96 ASP A O 1
ATOM 770 N N . VAL A 1 97 ? 16.250 7.813 -1.173 1.00 51.97 97 VAL A N 1
ATOM 771 C CA . VAL A 1 97 ? 15.076 8.255 -1.956 1.00 51.97 97 VAL A CA 1
ATOM 772 C C . VAL A 1 97 ? 15.463 8.586 -3.394 1.00 51.97 97 VAL A C 1
ATOM 774 O O . VAL A 1 97 ? 16.458 9.323 -3.585 1.00 51.97 97 VAL A O 1
#

Secondary structure (DSSP, 8-state):
---HHHHHHHHHS--HHHHHHHHHHHHHHHHHHHIIIIIHHH-HHHHHHHHHHHHHHTT--SHHHHHHHHHHHHHHHHT--THHHHHHHHHS-TT--